Protein AF-A0A699XMB6-F1 (afdb_monomer_lite)

Organism: Tanacetum cinerariifolium (NCBI:txid118510)

pLDDT: mean 83.99, std 9.54, range [59.0, 94.25]

Foldseek 3Di:
DVVLVVCQVPPLEEAEAEACLVQAFADDDPPHDVSVVSVVVLLVSQVVPPPDTNYHYYYHHPCPVGGYVSQCDPSHVVD

InterPro domains:
  IPR003959 ATPase, AAA-type, core [PF00004] (1-79)
  IPR003960 ATPase, AAA-type, conserved site [PS00674] (55-73)
  IPR027417 P-loop containing nucleoside triphosphate hydrolase [G3DSA:3.40.50.300] (1-79)
  IPR027417 P-loop containing nucleoside triphosphate hydrolase [SSF52540] (1-78)
  IPR045199 ATPase family AAA domain-containing protein ATAD2-like [PTHR23069] (1-79)

Sequence (79 aa):
RTLFEEARKTQPSIIFFDEIDGLAPVRSSKQEQIHASIVATLLALMDGMDGRGQVVVIGATNRPDSVDNALRRPGRFDR

Radius of gyration: 12.75 Å; chains: 1; bounding box: 31×21×31 Å

Structure (mmCIF, N/CA/C/O backbone):
data_AF-A0A699XMB6-F1
#
_entry.id   AF-A0A699XMB6-F1
#
loop_
_atom_site.group_PDB
_atom_site.id
_atom_site.type_symbol
_atom_site.label_atom_id
_atom_site.label_alt_id
_atom_site.label_comp_id
_atom_site.label_asym_id
_atom_site.label_entity_id
_atom_site.label_seq_id
_atom_site.pdbx_PDB_ins_code
_atom_site.Cartn_x
_atom_site.Cartn_y
_atom_site.Cartn_z
_atom_site.occupancy
_atom_site.B_iso_or_equiv
_atom_site.auth_seq_id
_atom_site.auth_comp_id
_atom_site.auth_asym_id
_atom_site.auth_atom_id
_atom_site.pdbx_PDB_model_num
ATOM 1 N N . ARG A 1 1 ? 4.022 6.705 8.255 1.00 80.56 1 ARG A N 1
ATOM 2 C CA . ARG A 1 1 ? 3.866 6.103 9.603 1.00 80.56 1 ARG A CA 1
ATOM 3 C C . ARG A 1 1 ? 2.677 6.718 10.338 1.00 80.56 1 ARG A C 1
ATOM 5 O O . ARG A 1 1 ? 1.727 5.988 10.560 1.00 80.56 1 ARG A O 1
ATOM 12 N N . THR A 1 2 ? 2.656 8.035 10.579 1.00 87.62 2 THR A N 1
ATOM 13 C CA . THR A 1 2 ? 1.559 8.749 11.275 1.00 87.62 2 THR A CA 1
ATOM 14 C C . THR A 1 2 ? 0.157 8.417 10.751 1.00 87.62 2 THR A C 1
ATOM 16 O O . THR A 1 2 ? -0.709 8.089 11.547 1.00 87.62 2 THR A O 1
ATOM 19 N N . LEU A 1 3 ? -0.035 8.382 9.424 1.00 89.00 3 LEU A N 1
ATOM 20 C CA . LEU A 1 3 ? -1.310 8.008 8.788 1.00 89.00 3 LEU A CA 1
ATOM 21 C C . LEU A 1 3 ? -1.869 6.658 9.278 1.00 89.00 3 LEU A C 1
ATOM 23 O O . LEU A 1 3 ? -3.047 6.542 9.594 1.00 89.00 3 LEU A O 1
ATOM 27 N N . PHE A 1 4 ? -1.015 5.634 9.366 1.00 88.25 4 PHE A N 1
ATOM 28 C CA . PHE A 1 4 ? -1.419 4.292 9.795 1.00 88.25 4 PHE A CA 1
ATOM 29 C C . PHE A 1 4 ? -1.681 4.230 11.306 1.00 88.25 4 PHE A C 1
ATOM 31 O O . PHE A 1 4 ? -2.557 3.494 11.752 1.00 88.25 4 PHE A O 1
ATOM 38 N N . GLU A 1 5 ? -0.948 5.011 12.103 1.00 88.94 5 GLU A N 1
ATOM 39 C CA . GLU A 1 5 ? -1.187 5.119 13.546 1.00 88.94 5 GLU A CA 1
ATOM 40 C C . GLU A 1 5 ? -2.503 5.832 13.857 1.00 88.94 5 GLU A C 1
ATOM 42 O O . GLU A 1 5 ? -3.228 5.412 14.757 1.00 88.94 5 GLU A O 1
ATOM 47 N N . GLU A 1 6 ? -2.816 6.893 13.116 1.00 91.06 6 GLU A N 1
ATOM 48 C CA . GLU A 1 6 ? -4.075 7.622 13.230 1.00 91.06 6 GLU A CA 1
ATOM 49 C C . GLU A 1 6 ? -5.252 6.728 12.843 1.00 91.06 6 GLU A C 1
ATOM 51 O O . GLU A 1 6 ? -6.122 6.498 13.679 1.00 91.06 6 GLU A O 1
ATOM 56 N N . ALA A 1 7 ? -5.199 6.099 11.663 1.00 90.38 7 ALA A N 1
ATOM 57 C CA . ALA A 1 7 ? -6.216 5.145 11.222 1.00 90.38 7 ALA A CA 1
ATOM 58 C C . ALA A 1 7 ? -6.414 3.992 12.222 1.00 90.38 7 ALA A C 1
ATOM 60 O O . ALA A 1 7 ? -7.528 3.516 12.433 1.00 90.38 7 ALA A O 1
ATOM 61 N N . ARG A 1 8 ? -5.338 3.543 12.888 1.00 87.25 8 ARG A N 1
ATOM 62 C CA . ARG A 1 8 ? -5.422 2.531 13.948 1.00 87.25 8 ARG A CA 1
ATOM 63 C C . ARG A 1 8 ? -6.118 3.047 15.210 1.00 87.25 8 ARG A C 1
ATOM 65 O O . ARG A 1 8 ? -6.805 2.270 15.867 1.00 87.25 8 ARG A O 1
ATOM 72 N N . LYS A 1 9 ? -5.937 4.317 15.573 1.00 90.56 9 LYS A N 1
ATOM 73 C CA . LYS A 1 9 ? -6.607 4.939 16.728 1.00 90.56 9 LYS A CA 1
ATOM 74 C C . LYS A 1 9 ? -8.088 5.214 16.458 1.00 90.56 9 LYS A C 1
ATOM 76 O O . LYS A 1 9 ? -8.875 5.173 17.396 1.00 90.56 9 LYS A O 1
ATOM 81 N N . THR A 1 10 ? -8.462 5.462 15.204 1.00 91.56 10 THR A N 1
ATOM 82 C CA . THR A 1 10 ? -9.822 5.833 14.780 1.00 91.56 10 THR A CA 1
ATOM 83 C C . THR A 1 10 ? -10.615 4.673 14.174 1.00 91.56 10 THR A C 1
ATOM 85 O O . THR A 1 10 ? -11.513 4.895 13.366 1.00 91.56 10 THR A O 1
ATOM 88 N N . GLN A 1 11 ? -10.286 3.424 14.516 1.00 88.88 11 GLN A N 1
ATOM 89 C CA . GLN A 1 11 ? -10.962 2.255 13.947 1.00 88.88 11 GLN A CA 1
ATOM 90 C C . GLN A 1 11 ? -12.482 2.273 14.216 1.00 88.88 11 GLN A C 1
ATOM 92 O O . GLN A 1 11 ? -12.883 2.584 15.341 1.00 88.88 11 GLN A O 1
ATOM 97 N N . PRO A 1 12 ? -13.327 1.888 13.236 1.00 92.06 12 PRO A N 1
ATOM 98 C CA . PRO A 1 12 ? -12.981 1.420 11.887 1.00 92.06 12 PRO A CA 1
ATOM 99 C C . PRO A 1 12 ? -12.521 2.551 10.957 1.00 92.06 12 PRO A C 1
ATOM 101 O O . PRO A 1 12 ? -13.069 3.648 10.976 1.00 92.06 12 PRO A O 1
ATOM 104 N N . SER A 1 13 ? -11.512 2.295 10.122 1.00 91.56 13 SER A N 1
ATOM 105 C CA . SER A 1 13 ? -10.937 3.311 9.226 1.00 91.56 13 SER A CA 1
ATOM 106 C C . SER A 1 13 ? -10.567 2.738 7.860 1.00 91.56 13 SER A C 1
ATOM 108 O O . SER A 1 13 ? -10.191 1.573 7.742 1.00 91.56 13 SER A O 1
ATOM 110 N N . ILE A 1 14 ? -10.645 3.575 6.825 1.00 91.69 14 ILE A N 1
ATOM 111 C CA . ILE A 1 14 ? -10.217 3.237 5.464 1.00 91.69 14 ILE A CA 1
ATOM 112 C C . ILE A 1 14 ? -9.101 4.197 5.059 1.00 91.69 14 ILE A C 1
ATOM 114 O O . ILE A 1 14 ? -9.255 5.411 5.176 1.00 91.69 14 ILE A O 1
ATOM 118 N N . ILE A 1 15 ? -7.989 3.652 4.570 1.00 91.50 15 ILE A N 1
ATOM 119 C CA . ILE A 1 15 ? -6.921 4.411 3.921 1.00 91.50 15 ILE A CA 1
ATOM 120 C C . ILE A 1 15 ? -7.051 4.184 2.418 1.00 91.50 15 ILE A C 1
ATOM 122 O O . ILE A 1 15 ? -6.954 3.049 1.956 1.00 91.50 15 ILE A O 1
ATOM 126 N N . PHE A 1 16 ? -7.259 5.258 1.662 1.00 93.81 16 PHE A N 1
ATOM 127 C CA . PHE A 1 16 ? -7.369 5.209 0.208 1.00 93.81 16 PHE A CA 1
ATOM 128 C C . PHE A 1 16 ? -6.148 5.866 -0.438 1.00 93.81 16 PHE A C 1
ATOM 130 O O . PHE A 1 16 ? -5.857 7.033 -0.175 1.00 93.81 16 PHE A O 1
ATOM 137 N N . PHE A 1 17 ? -5.444 5.109 -1.273 1.00 92.75 17 PHE A N 1
ATOM 138 C CA . PHE A 1 17 ? -4.364 5.596 -2.122 1.00 92.75 17 PHE A CA 1
ATOM 139 C C . PHE A 1 17 ? -4.855 5.635 -3.563 1.00 92.75 17 PHE A C 1
ATOM 141 O O . PHE A 1 17 ? -4.996 4.587 -4.188 1.00 92.75 17 PHE A O 1
ATOM 148 N N . ASP A 1 18 ? -5.094 6.832 -4.088 1.00 94.19 18 ASP A N 1
ATOM 149 C CA . ASP A 1 18 ? -5.263 7.014 -5.527 1.00 94.19 18 ASP A CA 1
ATOM 150 C C . ASP A 1 18 ? -3.895 7.093 -6.216 1.00 94.19 18 ASP A C 1
ATOM 152 O O . ASP A 1 18 ? -2.910 7.484 -5.586 1.00 94.19 18 ASP A O 1
ATOM 156 N N . GLU A 1 19 ? -3.835 6.705 -7.487 1.00 93.25 19 GLU A N 1
ATOM 157 C CA . GLU A 1 19 ? -2.606 6.683 -8.296 1.00 93.25 19 GLU A CA 1
ATOM 158 C C . GLU A 1 19 ? -1.413 6.003 -7.590 1.00 93.25 19 GLU A C 1
ATOM 160 O O . GLU A 1 19 ? -0.291 6.522 -7.535 1.00 93.25 19 GLU A O 1
ATOM 165 N N . ILE A 1 20 ? -1.638 4.808 -7.028 1.00 90.94 20 ILE A N 1
ATOM 166 C CA . ILE A 1 20 ? -0.615 4.102 -6.237 1.00 90.94 20 ILE A CA 1
ATOM 167 C C . ILE A 1 20 ? 0.658 3.771 -7.043 1.00 90.94 20 ILE A C 1
ATOM 169 O O . ILE A 1 20 ? 1.730 3.598 -6.463 1.00 90.94 20 ILE A O 1
ATOM 173 N N . ASP A 1 21 ? 0.581 3.750 -8.375 1.00 89.44 21 ASP A N 1
ATOM 174 C CA . ASP A 1 21 ? 1.723 3.608 -9.282 1.00 89.44 21 ASP A CA 1
ATOM 175 C C . ASP A 1 21 ? 2.721 4.775 -9.207 1.00 89.44 21 ASP A C 1
ATOM 177 O O . ASP A 1 21 ? 3.913 4.566 -9.434 1.00 89.44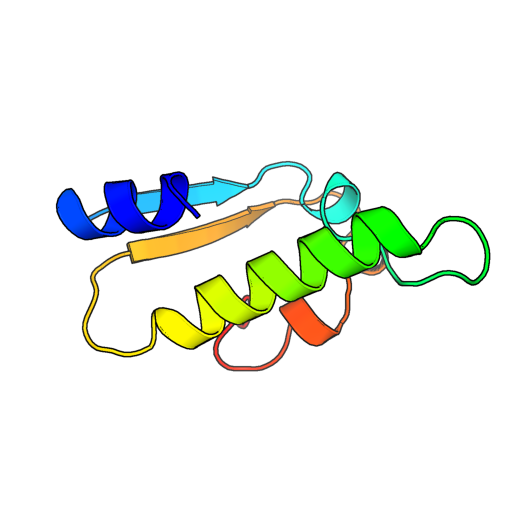 21 ASP A O 1
ATOM 181 N N . GLY A 1 22 ? 2.287 5.975 -8.809 1.00 87.69 22 GLY A N 1
ATOM 182 C CA . GLY A 1 22 ? 3.193 7.097 -8.541 1.00 87.69 22 GLY A CA 1
ATOM 183 C C . GLY A 1 22 ? 3.985 6.932 -7.239 1.00 87.69 22 GLY A C 1
ATOM 184 O O . GLY A 1 22 ? 5.151 7.329 -7.149 1.00 87.69 22 GLY A O 1
ATOM 185 N N . LEU A 1 23 ? 3.371 6.308 -6.227 1.00 86.00 23 LEU A N 1
ATOM 186 C CA . LEU A 1 23 ? 3.992 6.069 -4.922 1.00 86.00 23 LEU A CA 1
ATOM 187 C C . LEU A 1 23 ? 4.915 4.845 -4.943 1.00 86.00 23 LEU A C 1
ATOM 189 O O . LEU A 1 23 ? 5.980 4.854 -4.319 1.00 86.00 23 LEU A O 1
ATOM 193 N N . ALA A 1 24 ? 4.504 3.799 -5.658 1.00 87.38 24 ALA A N 1
ATOM 194 C CA . ALA A 1 24 ? 5.156 2.501 -5.660 1.00 87.38 24 ALA A CA 1
ATOM 195 C C . ALA A 1 24 ? 5.407 1.943 -7.071 1.00 87.38 24 ALA A C 1
ATOM 197 O O . ALA A 1 24 ? 4.884 0.874 -7.409 1.00 87.38 24 ALA A O 1
ATOM 198 N N . PRO A 1 25 ? 6.222 2.632 -7.889 1.00 86.88 25 PRO A N 1
ATOM 199 C CA . PRO A 1 25 ? 6.538 2.169 -9.230 1.00 86.88 25 PRO A CA 1
ATOM 200 C C . PRO A 1 25 ? 7.377 0.880 -9.212 1.00 86.88 25 PRO A C 1
ATOM 202 O O . PRO A 1 25 ? 8.113 0.611 -8.256 1.00 86.88 25 PRO A O 1
ATOM 205 N N . VAL A 1 26 ? 7.332 0.105 -10.301 1.00 83.44 26 VAL A N 1
ATOM 206 C CA . VAL A 1 26 ? 8.265 -1.012 -10.530 1.00 83.44 26 V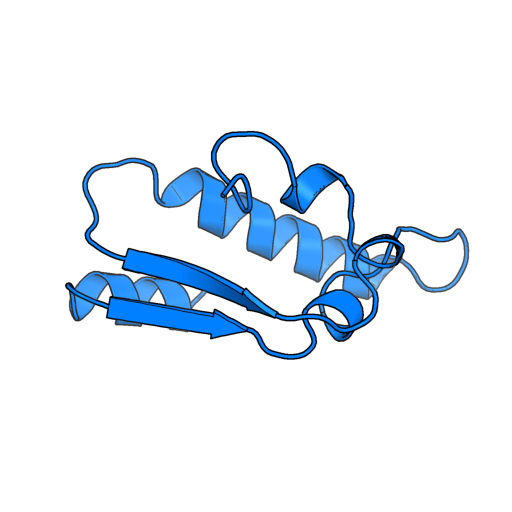AL A CA 1
ATOM 207 C C . VAL A 1 26 ? 9.706 -0.505 -10.455 1.00 83.44 26 VAL A C 1
ATOM 209 O O . VAL A 1 26 ? 10.070 0.516 -11.040 1.00 83.44 26 VAL A O 1
ATOM 212 N N . ARG A 1 27 ? 10.547 -1.253 -9.740 1.00 75.00 27 ARG A N 1
ATOM 213 C CA . ARG A 1 27 ? 11.976 -0.963 -9.590 1.00 75.00 27 ARG A CA 1
ATOM 214 C C . ARG A 1 27 ? 12.654 -1.007 -10.968 1.00 75.00 27 ARG A C 1
ATOM 216 O O . ARG A 1 27 ? 12.664 -2.058 -1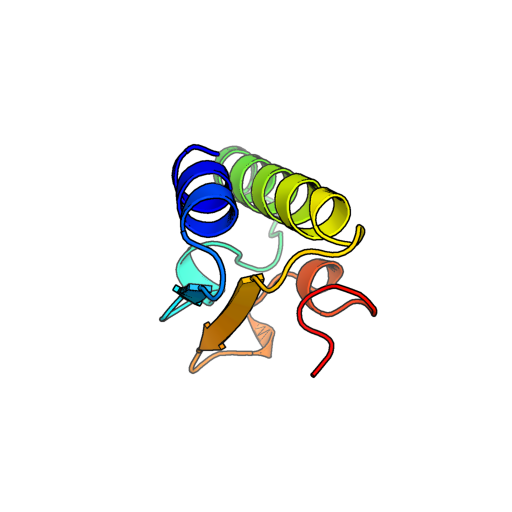1.610 1.00 75.00 27 ARG A O 1
ATOM 223 N N . SER A 1 28 ? 13.161 0.138 -11.436 1.00 72.56 28 SER A N 1
ATOM 224 C CA . SER A 1 28 ? 14.037 0.223 -12.610 1.00 72.56 28 SER A CA 1
ATOM 225 C C . SER A 1 28 ? 15.349 0.957 -12.298 1.00 72.56 28 SER A C 1
ATOM 227 O O . SER A 1 28 ? 15.376 1.993 -11.631 1.00 72.56 28 SER A O 1
ATOM 229 N N . SER A 1 29 ? 16.446 0.426 -12.834 1.00 60.69 29 SER A N 1
ATOM 230 C CA . SER A 1 29 ? 17.844 0.544 -12.383 1.00 60.69 29 SER A CA 1
ATOM 231 C C . SER A 1 29 ? 18.486 1.940 -12.241 1.00 60.69 29 SER A C 1
ATOM 233 O O . SER A 1 29 ? 19.689 2.020 -11.990 1.00 60.69 29 SER A O 1
ATOM 235 N N . LYS A 1 30 ? 17.760 3.057 -12.401 1.00 59.25 30 LYS A N 1
ATOM 236 C CA . LYS A 1 30 ? 18.344 4.417 -12.383 1.00 59.25 30 LYS A CA 1
ATOM 237 C C . LYS A 1 30 ? 17.623 5.486 -11.552 1.00 59.25 30 LYS A C 1
ATOM 239 O O . LYS A 1 30 ? 18.230 6.524 -11.312 1.00 59.25 30 LYS A O 1
ATOM 244 N N . GLN A 1 31 ? 16.400 5.266 -11.066 1.00 59.59 31 GLN A N 1
ATOM 245 C CA . GLN A 1 31 ? 15.620 6.290 -10.328 1.00 59.59 31 GLN A CA 1
ATOM 246 C C . GLN A 1 31 ? 15.1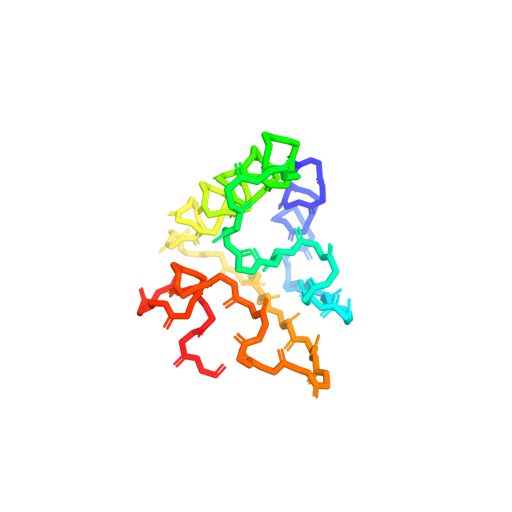49 5.824 -8.934 1.00 59.59 31 GLN A C 1
ATOM 248 O O . GLN A 1 31 ? 14.253 6.397 -8.322 1.00 59.59 31 GLN A O 1
ATOM 253 N N . GLU A 1 32 ? 15.789 4.774 -8.416 1.00 63.41 32 GLU A N 1
ATOM 254 C CA . GLU A 1 32 ? 15.181 3.807 -7.496 1.00 63.41 32 GLU A CA 1
ATOM 255 C C . GLU A 1 32 ? 15.222 4.127 -6.002 1.00 63.41 32 GLU A C 1
ATOM 257 O O . GLU A 1 32 ? 14.318 3.700 -5.297 1.00 63.41 32 GLU A O 1
ATOM 262 N N . GLN A 1 33 ? 16.241 4.805 -5.463 1.00 70.44 33 GLN A N 1
ATOM 263 C CA . GLN A 1 33 ? 16.497 4.694 -4.013 1.00 70.44 33 GLN A CA 1
ATOM 264 C C . GLN A 1 33 ? 15.394 5.303 -3.133 1.00 70.44 33 GLN A C 1
ATOM 266 O O . GLN A 1 33 ? 15.010 4.706 -2.126 1.00 70.44 33 GLN A O 1
ATOM 271 N N . ILE A 1 34 ? 14.854 6.461 -3.522 1.00 77.75 34 ILE A N 1
ATOM 272 C CA . ILE A 1 34 ? 13.786 7.129 -2.762 1.00 77.75 34 ILE A CA 1
ATOM 273 C C . ILE A 1 34 ? 12.489 6.319 -2.860 1.00 77.75 34 ILE A C 1
ATOM 275 O O . ILE A 1 34 ? 11.903 5.981 -1.832 1.00 77.75 34 ILE A O 1
ATOM 279 N N . HIS A 1 35 ? 12.080 5.940 -4.074 1.00 80.81 35 HIS A N 1
ATOM 280 C CA . HIS A 1 35 ? 10.879 5.130 -4.287 1.00 80.81 35 HIS A CA 1
ATOM 281 C C . HIS A 1 35 ? 10.990 3.762 -3.606 1.00 80.81 35 HIS A C 1
ATOM 283 O O . HIS A 1 35 ? 10.066 3.347 -2.917 1.00 80.81 35 HIS A O 1
ATOM 289 N N . ALA A 1 36 ? 12.143 3.096 -3.687 1.00 82.75 36 ALA A N 1
ATOM 290 C CA . ALA A 1 36 ? 12.379 1.821 -3.018 1.00 82.75 36 ALA A CA 1
ATOM 291 C C . ALA A 1 36 ? 12.239 1.930 -1.492 1.00 82.75 36 ALA A C 1
ATOM 293 O O . ALA A 1 36 ? 11.663 1.038 -0.869 1.00 82.75 36 ALA A O 1
ATOM 294 N N . SER A 1 37 ? 12.715 3.025 -0.890 1.00 85.81 37 SER A N 1
ATOM 295 C CA . SER A 1 37 ? 12.548 3.290 0.545 1.00 85.81 37 SER A CA 1
ATOM 296 C C . SER A 1 37 ? 11.078 3.503 0.928 1.00 85.81 37 SER A C 1
ATOM 298 O O . SER A 1 37 ? 10.608 2.971 1.939 1.00 85.81 37 SER A O 1
ATOM 300 N N . ILE A 1 38 ? 10.323 4.225 0.094 1.00 86.38 38 ILE A N 1
ATOM 301 C CA . ILE A 1 38 ? 8.884 4.447 0.286 1.00 86.38 38 ILE A CA 1
ATOM 302 C C . ILE A 1 38 ? 8.122 3.124 0.192 1.00 86.38 38 ILE A C 1
ATOM 304 O O . ILE A 1 38 ? 7.367 2.799 1.108 1.00 86.38 38 ILE A O 1
ATOM 308 N N . VAL A 1 39 ? 8.366 2.330 -0.856 1.00 88.12 39 VAL A N 1
ATOM 309 C CA . VAL A 1 39 ? 7.748 1.008 -1.027 1.00 88.12 39 VAL A CA 1
ATOM 310 C C . VAL A 1 39 ? 8.081 0.109 0.157 1.00 88.12 39 VAL A C 1
ATOM 312 O O . VAL A 1 39 ? 7.178 -0.457 0.760 1.00 88.12 39 VAL A O 1
ATOM 315 N N . ALA A 1 40 ? 9.352 0.017 0.556 1.00 89.00 40 ALA A N 1
ATOM 316 C CA . ALA A 1 40 ? 9.756 -0.783 1.712 1.00 89.00 40 ALA A CA 1
ATOM 317 C C . ALA A 1 40 ? 9.051 -0.339 3.004 1.00 89.00 40 ALA A C 1
ATOM 319 O O . ALA A 1 40 ? 8.616 -1.176 3.794 1.00 89.00 40 ALA A O 1
ATOM 320 N N . THR A 1 41 ? 8.891 0.972 3.202 1.00 89.12 41 THR A N 1
ATOM 321 C CA . THR A 1 41 ? 8.170 1.522 4.355 1.00 89.12 41 THR A CA 1
ATOM 322 C C . THR A 1 41 ? 6.684 1.175 4.311 1.00 89.12 41 THR A C 1
ATOM 324 O O . THR A 1 41 ? 6.124 0.815 5.344 1.00 89.12 41 THR A O 1
ATOM 327 N N . LEU A 1 42 ? 6.047 1.269 3.141 1.00 88.44 42 LEU A N 1
ATOM 328 C CA . LEU A 1 42 ? 4.644 0.904 2.955 1.00 88.44 42 LEU A CA 1
ATOM 329 C C . LEU A 1 42 ? 4.426 -0.586 3.242 1.00 88.44 42 LEU A C 1
ATOM 331 O O . LEU A 1 42 ? 3.542 -0.925 4.020 1.00 88.44 42 LEU A O 1
ATOM 335 N N . LEU A 1 43 ? 5.287 -1.456 2.707 1.00 88.31 43 LEU A N 1
ATOM 336 C CA . LEU A 1 43 ? 5.252 -2.897 2.965 1.00 88.31 43 LEU A CA 1
ATOM 337 C C . LEU A 1 43 ? 5.383 -3.220 4.456 1.00 88.31 43 LEU A C 1
ATOM 339 O O . LEU A 1 43 ? 4.569 -3.963 4.989 1.00 88.31 43 LEU A O 1
ATOM 343 N N . AL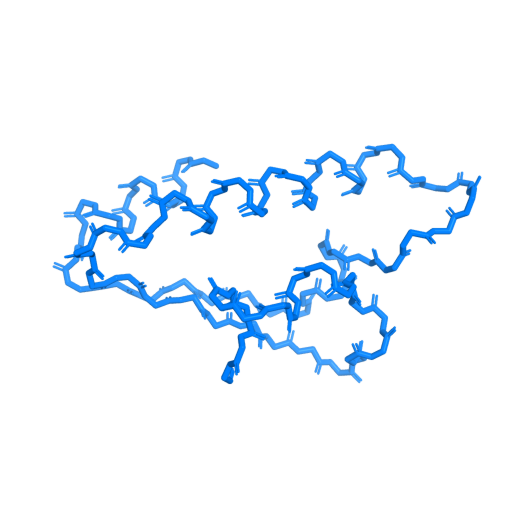A A 1 44 ? 6.351 -2.612 5.147 1.00 88.75 44 ALA A N 1
ATOM 344 C CA . ALA A 1 44 ? 6.536 -2.818 6.582 1.00 88.75 44 ALA A CA 1
ATOM 345 C C . ALA A 1 44 ? 5.333 -2.337 7.413 1.00 88.75 44 ALA A C 1
ATOM 347 O O . ALA A 1 44 ? 5.038 -2.906 8.462 1.00 88.75 44 ALA A O 1
ATOM 348 N N . LEU A 1 45 ? 4.645 -1.283 6.961 1.00 87.31 45 LEU A N 1
ATOM 349 C CA . LEU A 1 45 ? 3.423 -0.804 7.604 1.00 87.31 45 LEU A CA 1
ATOM 350 C C . LEU A 1 45 ? 2.254 -1.763 7.377 1.00 87.31 45 LEU A C 1
ATOM 352 O O . LEU A 1 45 ? 1.547 -2.044 8.337 1.00 87.31 45 LEU A O 1
ATOM 356 N N . MET A 1 46 ? 2.085 -2.287 6.160 1.00 84.50 46 MET A N 1
ATOM 357 C CA . MET A 1 46 ? 1.037 -3.260 5.829 1.00 84.50 46 MET A CA 1
ATOM 358 C C . MET A 1 46 ? 1.238 -4.588 6.569 1.00 84.50 46 MET A C 1
ATOM 360 O O . MET A 1 46 ? 0.316 -5.053 7.229 1.00 84.50 46 MET A O 1
ATOM 364 N N . ASP A 1 47 ? 2.459 -5.134 6.567 1.00 83.69 47 ASP A N 1
ATOM 365 C CA . ASP A 1 47 ? 2.793 -6.374 7.287 1.00 83.69 47 ASP A CA 1
ATOM 366 C C . ASP A 1 47 ? 2.571 -6.225 8.815 1.00 83.69 47 ASP A C 1
ATOM 368 O O . ASP A 1 47 ? 2.313 -7.192 9.529 1.00 83.69 47 ASP A O 1
ATOM 372 N N . GLY A 1 48 ? 2.641 -4.996 9.344 1.00 77.69 48 GLY A N 1
ATOM 373 C CA . GLY A 1 48 ? 2.369 -4.685 10.750 1.00 77.69 48 GLY A CA 1
ATOM 374 C C . GLY A 1 48 ? 0.881 -4.598 11.124 1.00 77.69 48 GLY A C 1
ATOM 375 O O . GLY A 1 48 ? 0.571 -4.432 12.308 1.00 77.69 48 GLY A O 1
ATOM 376 N N . MET A 1 49 ? -0.039 -4.680 10.155 1.00 73.75 49 MET A N 1
ATOM 377 C CA . MET A 1 49 ? -1.487 -4.526 10.371 1.00 73.75 49 MET A CA 1
ATOM 378 C C . MET A 1 49 ? -2.248 -5.842 10.564 1.00 73.75 49 MET A C 1
ATOM 380 O O . MET A 1 49 ? -3.387 -5.796 11.030 1.00 73.75 49 MET A O 1
ATOM 384 N N . ASP A 1 50 ? -1.624 -6.996 10.305 1.00 63.97 50 ASP A N 1
ATOM 385 C CA . ASP A 1 50 ? -2.250 -8.335 10.323 1.00 63.97 50 ASP A CA 1
ATOM 386 C C . ASP A 1 50 ? -2.811 -8.784 11.693 1.00 63.97 50 ASP A C 1
ATOM 388 O O . ASP A 1 50 ? -3.457 -9.824 11.831 1.00 63.97 50 ASP A O 1
ATOM 392 N N . GLY A 1 51 ? -2.619 -7.986 12.745 1.00 60.34 51 GLY A N 1
ATOM 393 C CA . GLY A 1 51 ? -3.112 -8.259 14.089 1.00 60.34 51 GLY A CA 1
ATOM 394 C C . GLY A 1 51 ? -4.369 -7.468 14.458 1.00 60.34 51 GLY A C 1
ATOM 395 O O . GLY A 1 51 ? -4.271 -6.463 15.158 1.00 60.34 51 GLY A O 1
ATOM 396 N N . ARG A 1 52 ? -5.560 -7.984 14.118 1.00 59.00 52 ARG A N 1
ATOM 397 C CA . ARG A 1 52 ? -6.859 -7.650 14.766 1.00 59.00 52 ARG A CA 1
ATOM 398 C C . ARG A 1 52 ? -7.437 -6.236 14.540 1.00 59.00 52 ARG A C 1
ATOM 400 O O . ARG A 1 52 ? -8.402 -5.885 15.216 1.00 59.00 52 ARG A O 1
ATOM 407 N N . GLY A 1 53 ? -6.884 -5.422 13.639 1.00 67.38 53 GLY A N 1
ATOM 408 C CA . GLY A 1 53 ? -7.369 -4.057 13.383 1.00 67.38 53 GLY A CA 1
ATOM 409 C C . GLY A 1 53 ? -8.458 -3.962 12.307 1.00 67.38 53 GLY A C 1
ATOM 410 O O . GLY A 1 53 ? -8.389 -4.653 11.299 1.00 67.38 53 GLY A O 1
ATOM 411 N N . GLN A 1 54 ? -9.433 -3.061 12.480 1.00 83.69 54 GLN A N 1
ATOM 412 C CA . GLN A 1 54 ? -10.434 -2.712 11.451 1.00 83.69 54 GLN A CA 1
ATOM 413 C C . GLN A 1 54 ? -9.953 -1.560 10.551 1.00 83.69 54 GLN A C 1
ATOM 415 O O . GLN A 1 54 ? -10.653 -0.561 10.372 1.00 83.69 54 GLN A O 1
ATOM 420 N N . VAL A 1 55 ? -8.727 -1.664 10.032 1.00 87.62 55 VAL A N 1
ATOM 421 C CA . VAL A 1 55 ? -8.200 -0.701 9.056 1.00 87.62 55 VAL A CA 1
ATOM 422 C C . VAL A 1 55 ? -8.080 -1.386 7.708 1.00 87.62 55 VAL A C 1
ATOM 424 O O . VAL A 1 55 ? -7.340 -2.356 7.576 1.00 87.62 55 VAL A O 1
ATOM 427 N N . VAL A 1 56 ? -8.797 -0.868 6.715 1.00 88.12 56 VAL A N 1
ATOM 428 C CA . VAL A 1 56 ? -8.747 -1.361 5.334 1.00 88.12 56 VAL A CA 1
ATOM 429 C C . VAL A 1 56 ? -7.903 -0.403 4.505 1.00 88.12 56 VAL A C 1
ATOM 431 O O . VAL A 1 56 ? -8.096 0.809 4.577 1.00 88.12 56 VAL A O 1
ATOM 434 N N . VAL A 1 57 ? -6.972 -0.936 3.715 1.00 89.69 57 VAL A N 1
ATOM 435 C CA . VAL A 1 57 ? -6.186 -0.150 2.758 1.00 89.69 57 VAL A CA 1
ATOM 436 C C . VAL A 1 57 ? -6.676 -0.473 1.355 1.00 89.69 57 VAL A C 1
ATOM 438 O O . VAL A 1 57 ? -6.744 -1.637 0.977 1.00 89.69 57 VAL A O 1
ATOM 441 N N . ILE A 1 58 ? -7.018 0.556 0.588 1.00 91.69 58 ILE A N 1
ATOM 442 C CA . ILE A 1 58 ? -7.485 0.443 -0.794 1.00 91.69 58 ILE A CA 1
ATOM 443 C C . ILE A 1 58 ? -6.523 1.235 -1.677 1.00 91.69 58 ILE A C 1
ATOM 445 O O . ILE A 1 58 ? -6.208 2.384 -1.372 1.00 91.69 58 ILE A O 1
ATOM 449 N N . GLY A 1 59 ? -6.052 0.616 -2.758 1.00 92.19 59 GLY A N 1
ATOM 450 C CA . GLY A 1 59 ? -5.222 1.257 -3.774 1.00 92.19 59 GLY A CA 1
ATOM 451 C C . GLY A 1 59 ? -5.956 1.319 -5.111 1.00 92.19 59 GLY A C 1
ATOM 452 O O . GLY A 1 59 ? -6.523 0.317 -5.539 1.00 92.19 59 GLY A O 1
ATOM 453 N N . ALA A 1 60 ? -5.924 2.471 -5.775 1.00 94.25 60 ALA A N 1
ATOM 454 C CA . ALA A 1 60 ? -6.410 2.661 -7.136 1.00 94.25 60 ALA A CA 1
ATOM 455 C C . ALA A 1 60 ? -5.247 3.043 -8.063 1.00 94.25 60 ALA A C 1
ATOM 457 O O . ALA A 1 60 ? -4.310 3.734 -7.668 1.00 94.25 60 ALA A O 1
ATOM 458 N N . THR A 1 61 ? -5.279 2.547 -9.299 1.00 93.50 61 THR A N 1
ATOM 459 C CA . THR A 1 61 ? -4.315 2.905 -10.345 1.00 93.50 61 THR A CA 1
ATOM 460 C C . THR A 1 61 ? -4.897 2.633 -11.726 1.00 93.50 61 THR A C 1
ATOM 462 O O . THR A 1 61 ? -5.641 1.673 -11.925 1.00 93.50 61 THR A O 1
ATOM 465 N N . ASN A 1 62 ? -4.493 3.446 -12.700 1.00 93.75 62 ASN A N 1
ATOM 466 C CA . ASN A 1 62 ? -4.763 3.211 -14.118 1.00 93.75 62 ASN A CA 1
ATOM 467 C C . ASN A 1 62 ? -3.687 2.332 -14.788 1.00 93.75 62 ASN A C 1
ATOM 469 O O . ASN A 1 62 ? -3.808 1.991 -15.964 1.00 93.75 62 ASN A O 1
ATOM 473 N N . ARG A 1 63 ? -2.608 1.996 -14.067 1.00 91.69 63 ARG A N 1
ATOM 474 C CA . ARG A 1 63 ? -1.424 1.287 -14.573 1.00 91.69 63 ARG A CA 1
ATOM 475 C C . ARG A 1 63 ? -1.011 0.156 -13.617 1.00 91.69 63 ARG A C 1
ATOM 477 O O . ARG A 1 63 ? 0.060 0.223 -13.015 1.00 91.69 63 ARG A O 1
ATOM 484 N N . PRO A 1 64 ? -1.809 -0.920 -13.487 1.00 87.75 64 PRO A N 1
ATOM 485 C CA . PRO A 1 64 ? -1.535 -2.005 -12.536 1.00 87.75 64 PRO A CA 1
ATOM 486 C C . PRO A 1 64 ? -0.187 -2.709 -12.767 1.00 87.75 64 PRO A C 1
ATOM 488 O O . PRO A 1 64 ? 0.432 -3.182 -11.815 1.00 87.75 64 PRO A O 1
ATOM 491 N N . ASP A 1 65 ? 0.299 -2.741 -14.010 1.00 88.75 65 ASP A N 1
ATOM 492 C CA . ASP A 1 65 ? 1.601 -3.325 -14.366 1.00 88.75 65 ASP A CA 1
ATOM 493 C C . ASP A 1 65 ? 2.789 -2.442 -13.960 1.00 88.75 65 ASP A C 1
ATOM 495 O O . ASP A 1 65 ? 3.930 -2.898 -13.938 1.00 88.75 65 ASP A O 1
ATOM 499 N N . SER A 1 66 ? 2.530 -1.169 -13.642 1.00 88.25 66 SER A N 1
ATOM 500 C CA . SER A 1 66 ? 3.541 -0.215 -13.178 1.00 88.25 66 SER A CA 1
ATOM 501 C C . SER A 1 66 ? 3.717 -0.220 -11.659 1.00 88.25 66 SER A C 1
ATOM 503 O O . SER A 1 66 ? 4.596 0.484 -11.175 1.00 88.25 66 SER A O 1
ATOM 505 N N . VAL A 1 67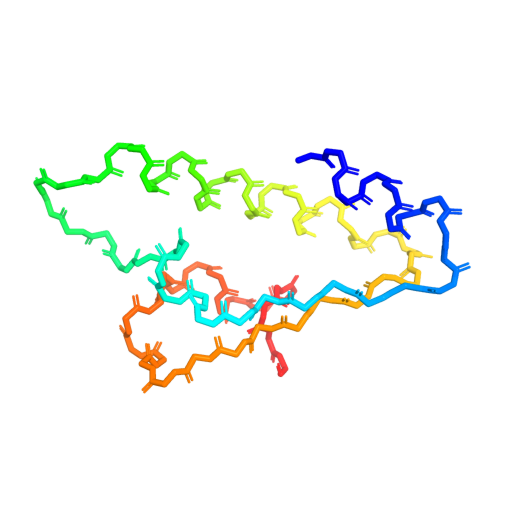 ? 2.955 -1.025 -10.910 1.00 88.94 67 VAL A N 1
ATOM 506 C CA . VAL A 1 67 ? 3.049 -1.130 -9.443 1.00 88.94 67 VAL A CA 1
ATOM 507 C C . VAL A 1 67 ? 4.028 -2.235 -9.023 1.00 88.94 67 VAL A C 1
ATOM 509 O O . VAL A 1 67 ? 4.057 -3.309 -9.623 1.00 88.94 67 VAL A O 1
ATOM 512 N N . ASP A 1 68 ? 4.814 -2.010 -7.963 1.00 89.38 68 ASP A N 1
ATOM 513 C CA . ASP A 1 68 ? 5.748 -3.009 -7.416 1.00 89.38 68 ASP A CA 1
ATOM 514 C C . ASP A 1 68 ? 5.028 -4.333 -7.062 1.00 89.38 68 ASP A C 1
ATOM 516 O O . ASP A 1 68 ? 4.113 -4.385 -6.237 1.00 89.38 68 ASP A O 1
ATOM 520 N N . ASN A 1 69 ? 5.486 -5.442 -7.656 1.00 87.50 69 ASN A N 1
ATOM 521 C CA . ASN A 1 69 ? 4.909 -6.778 -7.465 1.00 87.50 69 ASN A CA 1
ATOM 522 C C . ASN A 1 69 ? 4.890 -7.250 -6.001 1.00 87.50 69 ASN A C 1
ATOM 524 O O . ASN A 1 69 ? 4.094 -8.119 -5.647 1.00 87.50 69 ASN A O 1
ATOM 528 N N . ALA A 1 70 ? 5.753 -6.718 -5.132 1.00 87.69 70 ALA A N 1
ATOM 529 C CA . ALA A 1 70 ? 5.748 -7.045 -3.712 1.00 87.69 70 ALA A CA 1
ATOM 530 C C . ALA A 1 70 ? 4.477 -6.553 -3.006 1.00 87.69 70 ALA A C 1
ATOM 532 O O . ALA A 1 70 ? 4.055 -7.188 -2.039 1.00 87.69 70 ALA A O 1
ATOM 533 N N . LEU A 1 71 ? 3.857 -5.469 -3.481 1.00 86.19 71 LEU A N 1
ATOM 534 C CA . LEU A 1 71 ? 2.607 -4.938 -2.927 1.00 86.19 71 LEU A CA 1
ATOM 535 C C . LEU A 1 71 ? 1.399 -5.826 -3.239 1.00 86.19 71 LEU A C 1
ATOM 537 O O . LEU A 1 71 ? 0.449 -5.844 -2.468 1.00 86.19 71 LEU A O 1
ATOM 541 N N . ARG A 1 72 ? 1.468 -6.606 -4.322 1.00 85.12 72 ARG A N 1
ATOM 542 C CA . ARG A 1 72 ? 0.398 -7.499 -4.801 1.00 85.12 72 ARG A CA 1
ATOM 543 C C . ARG A 1 72 ? 0.467 -8.917 -4.219 1.00 85.12 72 ARG A C 1
ATOM 545 O O . ARG A 1 72 ? -0.252 -9.807 -4.662 1.00 85.12 72 ARG A O 1
ATOM 552 N N . ARG A 1 73 ? 1.389 -9.177 -3.285 1.00 87.44 73 ARG A N 1
ATOM 553 C CA . ARG A 1 73 ? 1.510 -10.492 -2.634 1.00 87.44 73 ARG A CA 1
ATOM 554 C C . ARG A 1 73 ? 0.363 -10.707 -1.629 1.00 87.44 73 ARG A C 1
ATOM 556 O O . ARG A 1 73 ? -0.114 -9.719 -1.074 1.00 87.44 73 ARG A O 1
ATOM 563 N N . PRO A 1 74 ? -0.043 -11.967 -1.365 1.00 83.12 74 PRO A N 1
ATOM 564 C CA . PRO A 1 74 ? -1.055 -12.292 -0.353 1.00 83.12 74 PRO A CA 1
ATOM 565 C C . PRO A 1 74 ? -0.787 -11.612 0.997 1.00 83.12 74 PRO A C 1
ATOM 567 O O . PRO A 1 74 ? 0.368 -11.566 1.423 1.00 83.12 74 PRO A O 1
ATOM 570 N N . GLY A 1 75 ? -1.837 -11.098 1.647 1.00 77.88 75 GLY A N 1
ATOM 571 C CA . GLY A 1 75 ? -1.743 -10.328 2.897 1.00 77.88 75 GLY A CA 1
ATOM 572 C C . GLY A 1 75 ? -1.450 -8.829 2.723 1.00 77.88 75 GLY A C 1
ATOM 573 O O . GLY A 1 75 ? -1.193 -8.138 3.703 1.00 77.88 75 GLY A O 1
ATOM 574 N N . ARG A 1 76 ? -1.451 -8.308 1.486 1.00 84.56 76 ARG A N 1
ATOM 575 C CA . ARG A 1 76 ? -1.216 -6.882 1.185 1.00 84.56 76 ARG A CA 1
ATOM 576 C C . ARG A 1 76 ? -2.346 -6.316 0.322 1.00 84.56 76 ARG A C 1
ATOM 578 O O . ARG A 1 76 ? -3.468 -6.211 0.798 1.00 84.56 76 ARG A O 1
ATOM 585 N N . PHE A 1 77 ? -2.077 -5.958 -0.934 1.00 81.88 77 PHE A N 1
ATOM 586 C CA . PHE A 1 77 ? -3.119 -5.680 -1.926 1.00 81.88 77 PHE A CA 1
ATOM 587 C C . PHE A 1 77 ? -3.464 -6.976 -2.659 1.00 81.88 77 PHE A C 1
ATOM 589 O O . PHE A 1 77 ? -3.099 -7.169 -3.819 1.00 81.88 77 PHE A O 1
ATOM 596 N N . ASP A 1 78 ? -4.073 -7.910 -1.931 1.00 72.88 78 ASP A N 1
ATOM 597 C CA . ASP A 1 78 ? -4.374 -9.262 -2.408 1.00 72.88 78 ASP A CA 1
ATOM 598 C C . ASP A 1 78 ? -5.836 -9.470 -2.835 1.00 72.88 78 ASP A C 1
ATOM 600 O O . ASP A 1 78 ? -6.184 -10.555 -3.306 1.00 72.88 78 ASP A O 1
ATOM 604 N N . ARG A 1 79 ? -6.674 -8.437 -2.695 1.00 61.09 79 ARG A N 1
ATOM 605 C CA . ARG A 1 79 ? -8.098 -8.416 -3.048 1.00 61.09 79 ARG A CA 1
ATOM 606 C C . ARG A 1 79 ? -8.465 -7.198 -3.878 1.00 61.09 79 ARG A C 1
ATOM 608 O O . ARG A 1 79 ? -7.829 -6.140 -3.680 1.00 61.09 79 ARG A O 1
#

Secondary structure (DSSP, 8-state):
-HHHHHHHHT-SEEEEESSHHHHSB---TTSHHHHHHHHHHHHHHHHTTTTT--EEEEE--S-GGGB-TTTTSTTSS--